Protein AF-A0A832U522-F1 (afdb_monomer_lite)

Sequence (116 aa):
MQAMSLSFLTPGKDAVVTEIRAGHGMLHHLAAMGIFPGSRLSVVCADRGSLIVAVSGTRYALSKGMAMKILVGGPALADPGTPDRRPCAFSGCCHAGHGHVPGQKGCGTPGREEMP

Foldseek 3Di:
DDWDFQLPDDAPFKWAFQDFQDDPVVQVVCVVVVRHHGFIKGFHDDDPFWTWIAGPNDTDIHGPVRSRRTITDGDPDDDPPDPPDDRPPPVDPPPDDPPDDDDDDDDDDDDDDDDD

Secondary structure (DSSP, 8-state):
---EEGGGSPTT-EEEEEEE---HHHHHHHHHTT--TT-EEEEEEE-SSEEEEEETTEEEEEEHHHHTTEEEEPPSS-------S-S-S-TTSTT--SS-----PPPPPPP-----

Radius of gyration: 17.94 Å; chains: 1; bounding box: 45×58×32 Å

pLDDT: mean 70.62, std 17.11, range [41.34, 89.75]

Structure (mmCIF, N/CA/C/O backbone):
data_AF-A0A832U522-F1
#
_entry.id   AF-A0A832U522-F1
#
loop_
_atom_site.group_PDB
_atom_site.id
_atom_site.type_symbol
_atom_site.label_atom_id
_atom_site.label_alt_id
_atom_site.label_comp_id
_atom_site.label_asym_id
_atom_site.label_entity_id
_atom_site.label_seq_id
_atom_site.pdbx_PDB_ins_code
_atom_site.Cartn_x
_atom_site.Cartn_y
_atom_site.Cartn_z
_atom_site.occupancy
_atom_site.B_iso_or_equiv
_atom_site.auth_seq_id
_atom_site.auth_comp_id
_atom_site.auth_asym_id
_atom_site.auth_atom_id
_atom_site.pdbx_PDB_model_num
ATOM 1 N N 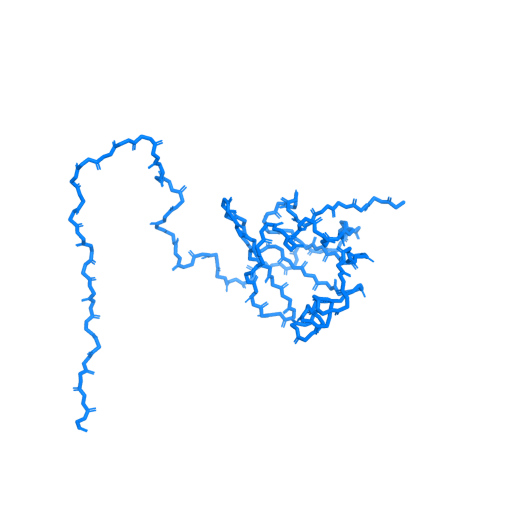. MET A 1 1 ? -6.815 17.333 4.484 1.00 48.34 1 MET A N 1
ATOM 2 C CA . MET A 1 1 ? -6.477 15.935 4.134 1.00 48.34 1 MET A CA 1
ATOM 3 C C . MET A 1 1 ? -5.089 15.601 4.667 1.00 48.34 1 MET A C 1
ATOM 5 O O . MET A 1 1 ? -4.153 16.284 4.282 1.00 48.34 1 MET A O 1
ATOM 9 N N . GLN A 1 2 ? -4.939 14.592 5.531 1.00 56.22 2 GLN A N 1
ATOM 10 C CA . GLN A 1 2 ? -3.622 14.035 5.873 1.00 56.22 2 GLN A CA 1
ATOM 11 C C . GLN A 1 2 ? -3.416 12.761 5.053 1.00 56.22 2 GLN A C 1
ATOM 13 O O . GLN A 1 2 ? -4.137 11.783 5.239 1.00 56.22 2 GLN A O 1
ATOM 18 N N . ALA A 1 3 ? -2.475 12.810 4.116 1.00 71.81 3 ALA A N 1
ATOM 19 C CA . ALA A 1 3 ? -2.043 11.662 3.337 1.00 71.81 3 ALA A CA 1
ATOM 20 C C . ALA A 1 3 ? -0.616 11.317 3.770 1.00 71.81 3 ALA A C 1
ATOM 22 O O . ALA A 1 3 ? 0.279 12.157 3.684 1.00 71.81 3 ALA A O 1
ATOM 23 N N . MET A 1 4 ? -0.420 10.103 4.273 1.00 82.38 4 MET A N 1
ATOM 24 C CA . MET A 1 4 ? 0.890 9.580 4.665 1.00 82.38 4 MET A CA 1
ATOM 25 C C . MET A 1 4 ? 1.309 8.492 3.682 1.00 82.38 4 MET A C 1
ATOM 27 O O . MET A 1 4 ? 0.456 7.865 3.060 1.00 82.38 4 MET A O 1
ATOM 31 N N . SER A 1 5 ? 2.609 8.263 3.499 1.00 82.25 5 SER A N 1
ATOM 32 C CA . SER A 1 5 ? 3.036 7.141 2.660 1.00 82.25 5 SER A CA 1
ATOM 33 C C . SER A 1 5 ? 2.840 5.824 3.398 1.00 82.25 5 SER A C 1
ATOM 35 O O . SER A 1 5 ? 3.085 5.754 4.607 1.00 82.25 5 SER A O 1
ATOM 37 N N . LEU A 1 6 ? 2.525 4.768 2.657 1.00 79.62 6 LEU A N 1
ATOM 38 C CA . LEU A 1 6 ? 2.314 3.425 3.197 1.00 79.62 6 LEU A CA 1
ATOM 39 C C . LEU A 1 6 ? 3.524 2.924 4.020 1.00 79.62 6 LEU A C 1
ATOM 41 O O . LEU A 1 6 ? 3.349 2.243 5.021 1.00 79.62 6 LEU A O 1
ATOM 45 N N . SER A 1 7 ? 4.746 3.356 3.687 1.00 74.75 7 SER A N 1
ATOM 46 C CA . SER A 1 7 ? 5.979 3.028 4.427 1.00 74.75 7 SER A CA 1
ATOM 47 C C . SER A 1 7 ? 6.043 3.529 5.879 1.00 74.75 7 SER A C 1
ATOM 49 O O . SER A 1 7 ? 6.865 3.027 6.640 1.00 74.75 7 SER A O 1
ATOM 51 N N . PHE A 1 8 ? 5.237 4.526 6.263 1.00 74.75 8 PHE A N 1
ATOM 52 C CA . PHE A 1 8 ? 5.200 5.057 7.637 1.00 74.75 8 PHE A CA 1
ATOM 53 C C . PHE A 1 8 ? 4.095 4.423 8.491 1.00 74.75 8 PHE A C 1
ATOM 55 O O . PHE A 1 8 ? 4.000 4.718 9.682 1.00 74.75 8 PHE A O 1
ATOM 62 N N . LEU A 1 9 ? 3.254 3.560 7.911 1.00 74.75 9 LEU A N 1
ATOM 63 C CA . LEU A 1 9 ? 2.224 2.859 8.667 1.00 74.75 9 LEU A CA 1
ATOM 64 C C . LEU A 1 9 ? 2.824 1.773 9.551 1.00 74.75 9 LEU A C 1
ATOM 66 O O . LEU A 1 9 ? 3.680 0.992 9.139 1.00 74.75 9 LEU A O 1
ATOM 70 N N . THR A 1 10 ? 2.293 1.684 10.765 1.00 74.38 10 THR A N 1
ATOM 71 C CA . THR A 1 10 ? 2.566 0.570 11.667 1.00 74.38 10 THR A CA 1
ATOM 72 C C . THR A 1 10 ? 1.914 -0.707 11.121 1.00 74.38 10 THR A C 1
ATOM 74 O O . THR A 1 10 ? 0.737 -0.664 10.749 1.00 74.38 10 THR A O 1
ATOM 77 N N . PRO A 1 11 ? 2.625 -1.850 11.088 1.00 78.50 11 PRO A N 1
ATOM 78 C CA . PRO A 1 11 ? 1.996 -3.133 10.801 1.00 78.50 11 PRO A CA 1
ATOM 79 C C . PRO A 1 11 ? 0.883 -3.425 11.815 1.00 78.50 11 PRO A C 1
ATOM 81 O O . PRO A 1 11 ? 0.987 -3.086 12.991 1.00 78.50 11 PRO A O 1
ATOM 84 N N . GLY A 1 12 ? -0.195 -4.031 11.340 1.00 77.69 12 GLY A N 1
ATOM 85 C CA . GLY A 1 12 ? -1.435 -4.266 12.071 1.00 77.69 12 GLY A CA 1
ATOM 86 C C . GLY A 1 12 ? -2.470 -3.146 11.947 1.00 77.69 12 GLY A C 1
ATOM 87 O O . GLY A 1 12 ? -3.523 -3.260 12.563 1.00 77.69 12 GLY A O 1
ATOM 88 N N . LYS A 1 13 ? -2.201 -2.077 11.180 1.00 77.88 13 LYS A N 1
ATOM 89 C CA . LYS A 1 13 ? -3.188 -1.022 10.910 1.00 77.88 13 LYS A CA 1
ATOM 90 C C . LYS A 1 13 ? -3.780 -1.109 9.510 1.00 77.88 13 LYS A C 1
ATOM 92 O O . LYS A 1 13 ? -3.063 -1.279 8.520 1.00 77.88 13 LYS A O 1
ATOM 97 N N . ASP A 1 14 ? -5.088 -0.910 9.452 1.00 81.38 14 ASP A N 1
ATOM 98 C CA . ASP A 1 14 ? -5.841 -0.649 8.234 1.00 81.38 14 ASP A CA 1
ATOM 99 C C . ASP A 1 14 ? -5.573 0.762 7.721 1.00 81.38 14 ASP A C 1
ATOM 101 O O . ASP A 1 14 ? -5.269 1.681 8.485 1.00 81.38 14 ASP A O 1
ATOM 105 N N . ALA A 1 15 ? -5.676 0.933 6.411 1.00 85.62 15 ALA A N 1
ATOM 106 C CA . ALA A 1 15 ? -5.533 2.207 5.741 1.00 85.62 15 ALA A CA 1
ATOM 107 C C . ALA A 1 15 ? -6.305 2.210 4.419 1.00 85.62 15 ALA A C 1
ATOM 109 O O . ALA A 1 15 ? -6.560 1.166 3.812 1.00 85.62 15 ALA A O 1
ATOM 110 N N . VAL A 1 16 ? -6.677 3.402 3.960 1.00 88.25 16 VAL A N 1
ATOM 111 C CA . VAL A 1 16 ? -7.367 3.578 2.678 1.00 88.25 16 VAL A CA 1
ATOM 112 C C . VAL A 1 16 ? -6.425 4.271 1.717 1.00 88.25 16 VAL A C 1
ATOM 114 O O . VAL A 1 16 ? -5.871 5.316 2.056 1.00 88.25 16 VAL A O 1
ATOM 117 N N . VAL A 1 17 ? -6.246 3.718 0.520 1.00 89.75 17 VAL A N 1
ATOM 118 C CA . VAL A 1 17 ? -5.473 4.388 -0.530 1.00 89.75 17 VAL A CA 1
ATOM 119 C C . VAL A 1 17 ? -6.206 5.661 -0.919 1.00 89.75 17 VAL A C 1
ATOM 121 O O . VAL A 1 17 ? -7.334 5.607 -1.395 1.00 89.75 17 VAL A O 1
ATOM 124 N N . THR A 1 18 ? -5.576 6.809 -0.723 1.00 89.31 18 THR A N 1
ATOM 125 C CA . THR A 1 18 ? -6.120 8.096 -1.163 1.00 89.31 18 THR A CA 1
ATOM 126 C C . THR A 1 18 ? -5.626 8.438 -2.555 1.00 89.31 18 THR A C 1
ATOM 128 O O . THR A 1 18 ? -6.407 8.880 -3.391 1.00 89.31 18 THR A O 1
ATOM 131 N N . GLU A 1 19 ? -4.346 8.197 -2.827 1.00 87.81 19 GLU A N 1
ATOM 132 C CA . GLU A 1 19 ? -3.724 8.544 -4.102 1.00 87.81 19 GLU A CA 1
ATOM 133 C C . GLU A 1 19 ? -2.513 7.641 -4.371 1.00 87.81 19 GLU A C 1
ATOM 135 O O . GLU A 1 19 ? -1.873 7.130 -3.453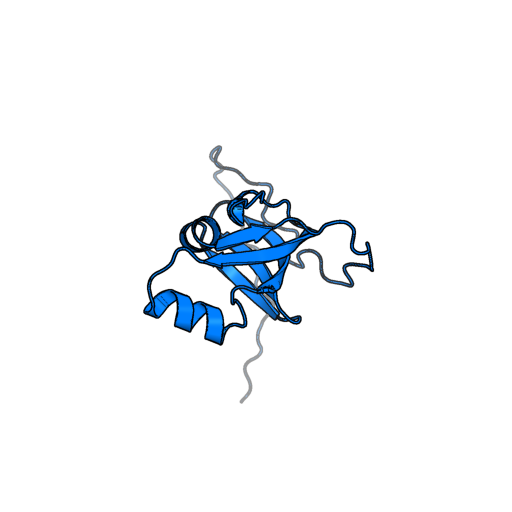 1.00 87.81 19 GLU A O 1
ATOM 140 N N . ILE A 1 20 ? -2.175 7.431 -5.643 1.00 89.19 20 ILE A N 1
ATOM 141 C CA . ILE A 1 20 ? -0.989 6.667 -6.039 1.00 89.19 20 ILE A CA 1
ATOM 142 C C . ILE A 1 20 ? -0.141 7.546 -6.956 1.00 89.19 20 ILE A C 1
ATOM 144 O O . ILE A 1 20 ? -0.506 7.805 -8.100 1.00 89.19 20 ILE A O 1
ATOM 148 N N . ARG A 1 21 ? 1.029 7.973 -6.475 1.00 87.56 21 ARG A N 1
ATOM 149 C CA . ARG A 1 21 ? 2.007 8.752 -7.248 1.00 87.56 21 ARG A CA 1
ATOM 150 C C . ARG A 1 21 ? 2.885 7.837 -8.096 1.00 87.56 21 ARG A C 1
ATOM 152 O O . ARG A 1 21 ? 4.075 7.661 -7.826 1.00 87.56 21 ARG A O 1
ATOM 159 N N . ALA A 1 22 ? 2.296 7.215 -9.111 1.00 85.69 22 ALA A N 1
ATOM 160 C CA . ALA A 1 22 ? 3.005 6.326 -10.024 1.00 85.69 22 ALA A CA 1
ATOM 161 C C . ALA A 1 22 ? 2.570 6.535 -11.483 1.00 85.69 22 ALA A C 1
ATOM 163 O O . ALA A 1 22 ? 1.466 6.993 -11.751 1.00 85.69 22 ALA A O 1
ATOM 164 N N . GLY A 1 23 ? 3.448 6.197 -12.433 1.00 87.81 23 GLY A N 1
ATOM 165 C CA . GLY A 1 23 ? 3.109 6.232 -13.858 1.00 87.81 23 GLY A CA 1
ATOM 166 C C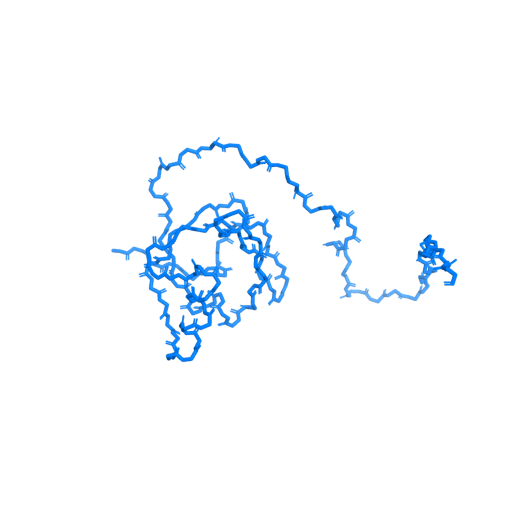 . GLY A 1 23 ? 2.085 5.157 -14.243 1.00 87.81 23 GLY A C 1
ATOM 167 O O . GLY A 1 23 ? 1.878 4.195 -13.501 1.00 87.81 23 GLY A O 1
ATOM 168 N N . HIS A 1 24 ? 1.500 5.285 -15.437 1.00 86.62 24 HIS A N 1
ATOM 169 C CA . HIS A 1 24 ? 0.417 4.420 -15.932 1.00 86.62 24 HIS A CA 1
ATOM 170 C C . HIS A 1 24 ? 0.712 2.916 -15.813 1.00 86.62 24 HIS A C 1
ATOM 172 O O . HIS A 1 24 ? -0.137 2.169 -15.337 1.00 86.62 24 HIS A O 1
ATOM 178 N N . GLY A 1 25 ? 1.919 2.464 -16.176 1.00 88.50 25 GLY A N 1
ATOM 179 C CA . GLY A 1 25 ? 2.270 1.038 -16.110 1.00 88.50 25 GLY A CA 1
ATOM 180 C C . GLY A 1 25 ? 2.252 0.474 -14.686 1.00 88.50 25 GLY A C 1
ATOM 181 O O . GLY A 1 25 ? 1.770 -0.630 -14.453 1.00 88.50 25 GLY A O 1
ATOM 182 N N . MET A 1 26 ? 2.711 1.260 -13.710 1.00 86.19 26 MET A N 1
ATOM 183 C CA . MET A 1 26 ? 2.698 0.851 -12.306 1.00 86.19 26 MET A CA 1
ATOM 184 C C . MET A 1 26 ? 1.291 0.883 -11.721 1.00 86.19 26 MET A C 1
ATOM 186 O O . MET A 1 26 ? 0.917 0.002 -10.956 1.00 86.19 26 MET A O 1
ATOM 190 N N . LEU A 1 27 ? 0.508 1.896 -12.087 1.00 88.69 27 LEU A N 1
ATOM 191 C CA . LEU A 1 27 ? -0.868 2.036 -11.632 1.00 88.69 27 LEU A CA 1
ATOM 192 C C . LEU A 1 27 ? -1.725 0.875 -12.154 1.00 88.69 27 LEU A C 1
ATOM 194 O O . LEU A 1 27 ? -2.465 0.280 -11.382 1.00 88.69 27 LEU A O 1
ATOM 198 N N . HIS A 1 28 ? -1.543 0.476 -13.417 1.00 89.62 28 HIS A N 1
ATOM 199 C CA . HIS A 1 28 ? -2.207 -0.695 -13.992 1.00 89.62 28 HIS A CA 1
ATOM 200 C C . HIS A 1 28 ? -1.778 -2.002 -13.307 1.00 89.62 28 HIS A C 1
ATOM 202 O O . HIS A 1 28 ? -2.613 -2.859 -13.027 1.00 89.62 28 HIS A O 1
ATOM 208 N N . HIS A 1 29 ? -0.488 -2.144 -12.983 1.00 87.12 29 HIS A N 1
ATOM 209 C CA . HIS A 1 29 ? 0.012 -3.296 -12.232 1.00 87.12 29 HIS A CA 1
ATOM 210 C C . HIS A 1 29 ? -0.581 -3.367 -10.814 1.00 87.12 29 HIS A C 1
ATOM 212 O O . HIS A 1 29 ? -1.035 -4.426 -10.389 1.00 87.12 29 HIS A O 1
ATOM 218 N N . LEU A 1 30 ? -0.641 -2.236 -10.103 1.00 86.44 30 LEU A N 1
ATOM 219 C CA . LEU A 1 30 ? -1.278 -2.133 -8.786 1.00 86.44 30 LEU A CA 1
ATOM 220 C C . LEU A 1 30 ? -2.783 -2.426 -8.866 1.00 86.44 30 LEU A C 1
ATOM 222 O O . LEU A 1 30 ? -3.294 -3.202 -8.059 1.00 86.44 30 LEU A O 1
ATOM 226 N N . ALA A 1 31 ? -3.472 -1.889 -9.874 1.00 87.81 31 ALA A N 1
ATOM 227 C CA . ALA A 1 31 ? -4.894 -2.127 -10.097 1.00 87.81 31 ALA A CA 1
ATOM 228 C C . ALA A 1 31 ? -5.194 -3.609 -10.374 1.00 87.81 31 ALA A C 1
ATOM 230 O O . ALA A 1 31 ? -6.157 -4.139 -9.825 1.00 87.81 31 ALA A O 1
ATOM 231 N N . ALA A 1 32 ? -4.339 -4.302 -11.136 1.00 86.38 32 ALA A N 1
ATOM 232 C CA . ALA A 1 32 ? -4.456 -5.743 -11.373 1.00 86.38 32 ALA A CA 1
ATOM 233 C C . ALA A 1 32 ? -4.329 -6.580 -10.084 1.00 86.38 32 ALA A C 1
ATOM 235 O O . ALA A 1 32 ? -4.888 -7.670 -10.002 1.00 86.38 32 ALA A O 1
ATOM 236 N N . MET A 1 33 ? -3.639 -6.061 -9.062 1.00 84.44 33 MET A N 1
ATOM 237 C CA . MET A 1 33 ? -3.550 -6.667 -7.724 1.00 84.44 33 MET A CA 1
ATOM 238 C C . MET A 1 33 ? -4.693 -6.239 -6.781 1.00 84.44 33 MET A C 1
ATOM 240 O O . MET A 1 33 ? -4.742 -6.681 -5.634 1.00 84.44 33 MET A O 1
ATOM 244 N N . GLY A 1 34 ? -5.609 -5.368 -7.223 1.00 83.50 34 GLY A N 1
ATOM 245 C CA . GLY A 1 34 ? -6.689 -4.810 -6.396 1.00 83.50 34 GLY A CA 1
ATOM 246 C C . GLY A 1 34 ? -6.296 -3.566 -5.586 1.00 83.50 34 GLY A C 1
ATOM 247 O O . GLY A 1 34 ? -7.050 -3.124 -4.715 1.00 83.50 34 GLY A O 1
ATOM 248 N N . ILE A 1 35 ? -5.130 -2.979 -5.870 1.00 86.19 35 ILE A N 1
ATOM 249 C CA . ILE A 1 35 ? -4.628 -1.759 -5.230 1.00 86.19 35 ILE A CA 1
ATOM 250 C C . ILE A 1 35 ? -4.920 -0.567 -6.144 1.00 86.19 35 ILE A C 1
ATOM 252 O O . ILE A 1 35 ? -4.210 -0.302 -7.111 1.00 86.19 35 ILE A O 1
ATOM 256 N N . PHE A 1 36 ? -5.970 0.177 -5.820 1.00 88.75 36 PHE A N 1
ATOM 257 C CA . PHE A 1 36 ? -6.404 1.370 -6.547 1.00 88.75 36 PHE A CA 1
ATOM 258 C C . PHE A 1 36 ? -6.813 2.469 -5.550 1.00 88.75 36 PHE A C 1
ATOM 260 O O . PHE A 1 36 ? -7.091 2.156 -4.388 1.00 88.75 36 PHE A O 1
ATOM 267 N N . PRO A 1 37 ? -6.827 3.755 -5.945 1.00 87.25 37 PRO A N 1
ATOM 268 C CA . PRO A 1 37 ? -7.311 4.830 -5.078 1.00 87.25 37 PRO A CA 1
ATOM 269 C C . PRO A 1 37 ? -8.762 4.577 -4.643 1.00 87.25 37 PRO A C 1
ATOM 271 O O . PRO A 1 37 ? -9.636 4.347 -5.471 1.00 87.25 37 PRO A O 1
ATOM 274 N N . GLY A 1 38 ? -9.005 4.591 -3.334 1.00 86.31 38 GLY A N 1
ATOM 275 C CA . GLY A 1 38 ? -10.263 4.206 -2.689 1.00 86.31 38 GLY A CA 1
ATOM 276 C C . GLY A 1 38 ? -10.276 2.777 -2.137 1.00 86.31 38 GLY A C 1
ATOM 277 O O . GLY A 1 38 ? -11.160 2.439 -1.349 1.00 86.31 38 GLY A O 1
ATOM 278 N N . SER A 1 39 ? -9.292 1.945 -2.491 1.00 85.12 39 SER A N 1
ATOM 279 C CA . SER A 1 39 ? -9.178 0.581 -1.973 1.00 85.12 39 SER A CA 1
ATOM 280 C C . SER A 1 39 ? -8.706 0.571 -0.516 1.00 85.12 39 SER A C 1
ATOM 282 O O . SER A 1 39 ? -7.872 1.386 -0.102 1.00 85.12 39 SER A O 1
ATOM 284 N N . ARG A 1 40 ? -9.248 -0.365 0.270 1.00 85.88 40 ARG A N 1
ATOM 285 C CA . ARG A 1 40 ? -8.854 -0.604 1.664 1.00 85.88 40 ARG A CA 1
ATOM 286 C C . ARG A 1 40 ? -7.804 -1.700 1.716 1.00 85.88 40 ARG A C 1
ATOM 288 O O . ARG A 1 40 ? -7.951 -2.741 1.078 1.00 85.88 40 ARG A O 1
ATOM 295 N N . LEU A 1 41 ? -6.769 -1.469 2.505 1.00 86.31 41 LEU A N 1
ATOM 296 C CA . LEU A 1 41 ? -5.692 -2.422 2.719 1.00 86.31 41 LEU A CA 1
ATOM 297 C C . LEU A 1 41 ? -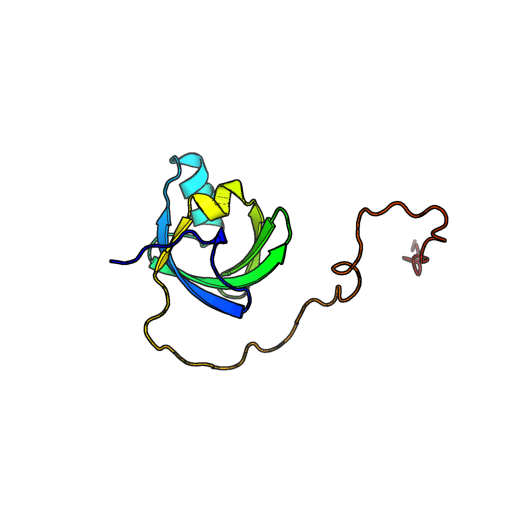5.232 -2.381 4.168 1.00 86.31 41 LEU A C 1
ATOM 299 O O . LEU A 1 41 ? -5.332 -1.349 4.828 1.00 86.31 41 LEU A O 1
ATOM 303 N N . SER A 1 42 ? -4.684 -3.487 4.647 1.00 84.38 42 SER A N 1
ATOM 304 C CA . SER A 1 42 ? -4.082 -3.564 5.973 1.00 84.38 42 SER A CA 1
ATOM 305 C C . SER A 1 42 ? -2.613 -3.914 5.867 1.00 84.38 42 SER A C 1
ATOM 307 O O . SER A 1 42 ? -2.203 -4.748 5.060 1.00 84.38 42 SER A O 1
ATOM 309 N N . VAL A 1 43 ? -1.778 -3.253 6.659 1.00 84.69 43 VAL A N 1
ATOM 310 C CA . VAL A 1 43 ? -0.360 -3.608 6.711 1.00 84.69 43 VAL A CA 1
ATOM 311 C C . VAL A 1 43 ? -0.237 -4.831 7.605 1.00 84.69 43 VAL A C 1
ATOM 313 O O . VAL A 1 43 ? -0.592 -4.773 8.772 1.00 84.69 43 VAL A O 1
ATOM 316 N N . VAL A 1 44 ? 0.258 -5.946 7.080 1.00 83.75 44 VAL A N 1
ATOM 317 C CA . VAL A 1 44 ? 0.459 -7.171 7.868 1.00 83.75 44 VAL A CA 1
ATOM 318 C C . VAL A 1 44 ? 1.835 -7.154 8.518 1.00 83.75 44 VAL A C 1
ATOM 320 O O . VAL A 1 44 ? 1.975 -7.481 9.691 1.00 83.75 44 VAL A O 1
ATOM 323 N N . CYS A 1 45 ? 2.859 -6.775 7.754 1.00 77.31 45 CYS A N 1
ATOM 324 C CA . CYS A 1 45 ? 4.236 -6.765 8.224 1.00 77.31 45 CYS A CA 1
ATOM 325 C C . CYS A 1 45 ? 5.041 -5.708 7.469 1.00 77.31 45 CYS A C 1
ATOM 327 O O . CYS A 1 45 ? 4.820 -5.492 6.280 1.00 77.31 45 CYS A O 1
ATOM 329 N N . ALA A 1 46 ? 5.998 -5.082 8.144 1.00 76.25 46 ALA A N 1
ATOM 330 C CA . ALA A 1 46 ? 6.973 -4.199 7.521 1.00 76.25 46 ALA A CA 1
ATOM 331 C C . ALA A 1 46 ? 8.371 -4.748 7.815 1.00 76.25 46 ALA A C 1
ATOM 333 O O . ALA A 1 46 ? 8.748 -4.894 8.975 1.00 76.25 46 ALA A O 1
ATOM 334 N N . ASP A 1 47 ? 9.109 -5.084 6.763 1.00 72.94 47 ASP A N 1
ATOM 335 C CA . ASP A 1 47 ? 10.498 -5.530 6.811 1.00 72.94 47 ASP A CA 1
ATOM 336 C C . ASP A 1 47 ? 11.438 -4.426 6.278 1.00 72.94 47 ASP A C 1
ATOM 338 O O . ASP A 1 47 ? 10.997 -3.483 5.613 1.00 72.94 47 ASP A O 1
ATOM 342 N N . ARG A 1 48 ? 12.750 -4.523 6.552 1.00 68.19 48 ARG A N 1
ATOM 343 C CA . ARG A 1 48 ? 13.767 -3.496 6.232 1.00 68.19 48 ARG A CA 1
ATOM 344 C C . ARG A 1 48 ? 13.831 -3.075 4.753 1.00 68.19 48 ARG A C 1
ATOM 346 O O . ARG A 1 48 ? 14.416 -2.028 4.466 1.00 68.19 48 ARG A O 1
ATOM 353 N N . GLY A 1 49 ? 13.228 -3.824 3.826 1.00 70.25 49 GLY A N 1
ATOM 354 C CA . GLY A 1 49 ? 13.123 -3.443 2.408 1.00 70.25 49 GLY A CA 1
ATOM 355 C C . GLY A 1 49 ? 11.735 -3.577 1.767 1.00 70.25 49 GLY A C 1
ATOM 356 O O . GLY A 1 49 ? 11.517 -3.039 0.675 1.00 70.25 49 GLY A O 1
ATOM 357 N N . SER A 1 50 ? 10.793 -4.262 2.418 1.00 78.00 50 SER A N 1
ATOM 358 C CA . SER A 1 50 ? 9.492 -4.602 1.832 1.00 78.00 50 SER A CA 1
ATOM 359 C C . SER A 1 50 ? 8.359 -4.524 2.855 1.00 78.00 50 SER A C 1
ATOM 361 O O . SER A 1 50 ? 8.550 -4.779 4.038 1.00 78.00 50 SER A O 1
ATOM 363 N N . LEU A 1 51 ? 7.170 -4.147 2.401 1.00 81.94 51 LEU A N 1
ATOM 364 C CA . LEU A 1 51 ? 5.943 -4.120 3.184 1.00 81.94 51 LEU A CA 1
ATOM 365 C C . LEU A 1 51 ? 4.990 -5.186 2.666 1.00 81.94 51 LEU A C 1
ATOM 367 O O . LEU A 1 51 ? 4.675 -5.224 1.482 1.00 81.94 51 LEU A O 1
ATOM 371 N N . ILE A 1 52 ? 4.485 -6.015 3.567 1.00 86.38 52 ILE A N 1
ATOM 372 C CA . ILE A 1 52 ? 3.430 -6.976 3.276 1.00 86.38 52 ILE A CA 1
ATOM 373 C C . ILE A 1 52 ? 2.099 -6.310 3.600 1.00 86.38 52 ILE A C 1
ATOM 375 O O . ILE A 1 52 ? 1.826 -5.999 4.762 1.00 86.38 52 ILE A O 1
ATOM 379 N N . VAL A 1 53 ? 1.267 -6.122 2.582 1.00 86.12 53 VAL A N 1
ATOM 380 C CA . VAL A 1 53 ? -0.088 -5.579 2.709 1.00 86.12 53 VAL A CA 1
ATOM 381 C C . VAL A 1 53 ? -1.113 -6.654 2.390 1.00 86.12 53 VAL A C 1
ATOM 383 O O . VAL A 1 53 ? -0.893 -7.471 1.502 1.00 86.12 53 VAL A O 1
ATOM 386 N N . ALA A 1 54 ? -2.232 -6.671 3.097 1.00 85.31 54 ALA A N 1
ATOM 387 C CA . ALA A 1 54 ? -3.378 -7.495 2.766 1.00 85.31 54 ALA A CA 1
ATOM 388 C C . ALA A 1 54 ? -4.452 -6.638 2.092 1.00 85.31 54 ALA A C 1
ATOM 390 O O . ALA A 1 54 ? -4.849 -5.594 2.608 1.00 85.31 54 ALA A O 1
ATOM 391 N N . VAL A 1 55 ? -4.906 -7.093 0.929 1.00 86.31 55 VAL A N 1
ATOM 392 C CA . VAL A 1 55 ? -5.913 -6.441 0.087 1.00 86.31 55 VAL A CA 1
ATOM 393 C C . VAL A 1 55 ? -6.941 -7.506 -0.265 1.00 86.31 55 VAL A C 1
ATOM 395 O O . VAL A 1 55 ? -6.581 -8.546 -0.818 1.00 86.31 55 VAL A O 1
ATOM 398 N N . SER A 1 56 ? -8.204 -7.298 0.111 1.00 81.81 56 SER A N 1
ATOM 399 C CA . SER A 1 56 ? -9.295 -8.259 -0.138 1.00 81.81 56 SER A CA 1
ATOM 400 C C . SER A 1 56 ? -8.979 -9.704 0.299 1.00 81.81 56 SER A C 1
ATOM 402 O O . SER A 1 56 ? -9.361 -10.663 -0.364 1.00 81.81 56 SER A O 1
ATOM 404 N N . GLY A 1 57 ? -8.224 -9.872 1.393 1.00 76.50 57 GLY A N 1
ATOM 405 C CA . GLY A 1 57 ? -7.820 -11.183 1.922 1.00 76.50 57 GLY A CA 1
ATOM 406 C C . GLY A 1 57 ? -6.570 -11.802 1.281 1.00 76.50 57 GLY A C 1
ATOM 407 O O . GLY A 1 57 ? -6.095 -12.830 1.762 1.00 76.50 57 GLY A O 1
ATOM 408 N N . THR A 1 58 ? -5.985 -11.176 0.256 1.00 80.38 58 THR A N 1
ATOM 409 C CA . THR A 1 58 ? -4.726 -11.622 -0.367 1.00 80.38 58 THR A CA 1
ATOM 410 C C . THR A 1 58 ? -3.555 -10.765 0.102 1.00 80.38 58 THR A C 1
ATOM 412 O O . THR A 1 58 ? -3.677 -9.548 0.216 1.00 80.38 58 THR A O 1
ATOM 415 N N . ARG A 1 59 ? -2.411 -11.395 0.396 1.00 83.94 59 ARG A N 1
ATOM 416 C CA . ARG A 1 59 ? -1.203 -10.719 0.892 1.00 83.94 59 ARG A CA 1
ATOM 417 C C . ARG A 1 59 ? -0.246 -10.427 -0.262 1.00 83.94 59 ARG A C 1
ATOM 419 O O . ARG A 1 59 ? 0.175 -11.349 -0.951 1.00 83.94 59 ARG A O 1
ATOM 426 N N . TYR A 1 60 ? 0.141 -9.168 -0.413 1.00 85.88 60 TYR A N 1
ATOM 427 C CA . TYR A 1 60 ? 1.064 -8.686 -1.433 1.00 85.88 60 TYR A CA 1
ATOM 428 C C . TYR A 1 60 ? 2.311 -8.093 -0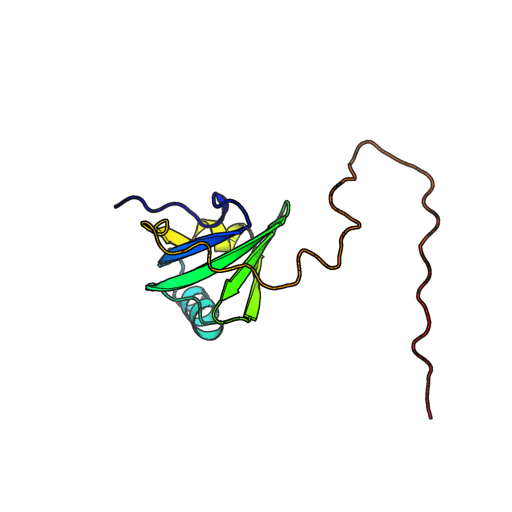.786 1.00 85.88 60 TYR A C 1
ATOM 430 O O . TYR A 1 60 ? 2.219 -7.287 0.140 1.00 85.88 60 TYR A O 1
ATOM 438 N N . ALA A 1 61 ? 3.483 -8.476 -1.290 1.00 83.25 61 ALA A N 1
ATOM 439 C CA . ALA A 1 61 ? 4.750 -7.874 -0.900 1.00 83.25 61 ALA A CA 1
ATOM 440 C C . ALA A 1 61 ? 5.044 -6.669 -1.803 1.00 83.25 61 ALA A C 1
ATOM 442 O O . ALA A 1 61 ? 5.295 -6.808 -2.999 1.00 83.25 61 ALA A O 1
ATOM 443 N N . LEU A 1 62 ? 5.017 -5.477 -1.225 1.00 85.44 62 LEU A N 1
ATOM 444 C CA . LEU A 1 62 ? 5.363 -4.224 -1.876 1.00 85.44 62 LEU A CA 1
ATOM 445 C C . LEU A 1 62 ? 6.781 -3.824 -1.490 1.00 85.44 62 LEU A C 1
ATOM 447 O O . LEU A 1 62 ? 7.148 -3.814 -0.320 1.00 85.44 62 LEU A O 1
ATOM 451 N N . SER A 1 63 ? 7.595 -3.433 -2.461 1.00 84.88 63 SER A N 1
ATOM 452 C CA . SER A 1 63 ? 8.899 -2.849 -2.156 1.00 84.88 63 SER A CA 1
ATOM 453 C C . SER A 1 63 ? 8.742 -1.451 -1.553 1.00 84.88 63 SER A C 1
ATOM 455 O O . SER A 1 63 ? 7.767 -0.740 -1.827 1.00 84.88 63 SER A O 1
ATOM 457 N N . LYS A 1 64 ? 9.741 -1.005 -0.784 1.00 80.44 64 LYS A N 1
ATOM 458 C CA . LYS A 1 64 ? 9.783 0.355 -0.216 1.00 80.44 64 LYS A CA 1
ATOM 459 C C . LYS A 1 64 ? 9.531 1.447 -1.266 1.00 80.44 64 LYS A C 1
ATOM 461 O O . LYS A 1 64 ? 8.850 2.428 -0.986 1.00 80.44 64 LYS A O 1
ATOM 466 N N . GLY A 1 65 ? 10.036 1.262 -2.489 1.00 84.62 65 GLY A N 1
ATOM 467 C CA . GLY A 1 65 ? 9.834 2.201 -3.595 1.00 84.62 65 GLY A CA 1
ATOM 468 C C . GLY A 1 65 ? 8.377 2.316 -4.056 1.00 84.62 65 GLY A C 1
ATOM 469 O O . GLY A 1 65 ? 7.957 3.404 -4.445 1.00 84.62 65 GLY A O 1
ATOM 470 N N . MET A 1 66 ? 7.599 1.231 -3.977 1.00 85.19 66 MET A N 1
ATOM 471 C CA . MET A 1 66 ? 6.157 1.267 -4.249 1.00 85.19 66 MET A CA 1
ATOM 472 C C . MET A 1 66 ? 5.389 1.850 -3.071 1.00 85.19 66 MET A C 1
ATOM 474 O O . MET A 1 66 ? 4.573 2.747 -3.257 1.00 85.19 66 MET A O 1
ATOM 478 N N . ALA A 1 67 ? 5.709 1.419 -1.851 1.00 84.69 67 ALA A N 1
ATOM 479 C CA . ALA A 1 67 ? 5.052 1.898 -0.637 1.00 84.69 67 ALA A CA 1
ATOM 480 C C . ALA A 1 67 ? 5.220 3.417 -0.416 1.00 84.69 67 ALA A C 1
ATOM 482 O O . ALA A 1 67 ? 4.295 4.074 0.053 1.00 84.69 67 ALA A O 1
ATOM 483 N N . MET A 1 68 ? 6.357 4.001 -0.817 1.00 85.94 68 MET A N 1
ATOM 484 C CA . MET A 1 68 ? 6.591 5.455 -0.772 1.00 85.94 68 MET A CA 1
ATOM 485 C C . MET A 1 68 ? 5.690 6.248 -1.732 1.00 85.94 68 MET A C 1
ATOM 487 O O . MET A 1 68 ? 5.404 7.416 -1.482 1.00 85.94 68 MET A O 1
ATOM 491 N N . LYS A 1 69 ? 5.265 5.632 -2.843 1.00 88.75 69 LYS A N 1
ATOM 492 C CA . LYS A 1 69 ? 4.427 6.266 -3.874 1.00 88.75 69 LYS A CA 1
ATOM 493 C C . LYS A 1 69 ? 2.938 6.165 -3.564 1.00 88.75 69 LYS A C 1
ATOM 495 O O . LYS A 1 69 ? 2.151 6.935 -4.108 1.00 88.75 69 LYS A O 1
ATOM 500 N N . ILE A 1 70 ? 2.556 5.210 -2.725 1.00 89.12 70 ILE A N 1
ATOM 501 C CA . ILE A 1 70 ? 1.168 4.982 -2.344 1.00 89.12 70 ILE A CA 1
ATOM 502 C C . ILE A 1 70 ? 0.865 5.859 -1.133 1.00 89.12 70 ILE A C 1
ATOM 504 O O . ILE A 1 70 ? 1.433 5.683 -0.051 1.00 89.12 70 ILE A O 1
ATOM 508 N N . LEU A 1 71 ? -0.027 6.818 -1.343 1.00 89.56 71 LEU A N 1
ATOM 509 C CA . LEU A 1 71 ? -0.551 7.690 -0.311 1.00 89.56 71 LEU A CA 1
ATOM 510 C C . LEU A 1 71 ? -1.795 7.048 0.277 1.00 89.56 71 LEU A C 1
ATOM 512 O O . LEU A 1 71 ? -2.699 6.608 -0.437 1.00 89.56 71 LEU A O 1
ATOM 516 N N . VAL A 1 72 ? -1.824 7.006 1.598 1.00 88.19 72 VAL A N 1
ATOM 517 C CA . VAL A 1 72 ? -2.920 6.433 2.357 1.00 88.19 72 VAL A CA 1
ATOM 518 C C . VAL A 1 72 ? -3.447 7.443 3.366 1.00 88.19 72 VAL A C 1
ATOM 520 O O . VAL A 1 72 ? -2.694 8.199 3.988 1.00 88.19 72 VAL A O 1
ATOM 523 N N . GLY A 1 73 ? -4.767 7.467 3.507 1.00 86.38 73 GLY A N 1
ATOM 524 C CA . GLY A 1 73 ? -5.466 8.133 4.593 1.00 86.38 73 GLY A CA 1
ATOM 525 C C . GLY A 1 73 ? -5.661 7.141 5.732 1.00 86.38 73 GLY A C 1
ATOM 526 O O . GLY A 1 73 ? -6.106 6.012 5.506 1.00 86.38 73 GLY A O 1
ATOM 527 N N . GLY A 1 74 ? -5.301 7.545 6.951 1.00 70.12 74 GLY A N 1
ATOM 528 C CA . GLY A 1 74 ? -5.586 6.741 8.136 1.00 70.12 74 GLY A CA 1
ATOM 529 C C . GLY A 1 74 ? -7.093 6.486 8.270 1.00 70.12 74 GLY A C 1
ATOM 530 O O . GLY A 1 74 ? -7.893 7.339 7.872 1.00 70.12 74 GLY A O 1
ATOM 531 N N . PRO A 1 75 ? -7.501 5.332 8.818 1.00 56.62 75 PRO A N 1
ATOM 532 C CA . PRO A 1 75 ? -8.901 5.047 9.044 1.00 56.62 75 PRO A CA 1
ATOM 533 C C . PRO A 1 75 ? -9.379 5.966 10.167 1.00 56.62 75 PRO A C 1
ATOM 535 O O . PRO A 1 75 ? -8.912 5.895 11.304 1.00 56.62 75 PRO A O 1
ATOM 538 N N . ALA A 1 76 ? -10.310 6.858 9.850 1.00 46.53 76 ALA A N 1
ATOM 539 C CA . ALA A 1 76 ? -11.118 7.499 10.868 1.00 46.53 76 ALA A CA 1
ATOM 540 C C . ALA A 1 76 ? -12.035 6.416 11.478 1.00 46.53 76 ALA A C 1
ATOM 542 O O . ALA A 1 76 ? -13.067 6.092 10.908 1.00 46.53 76 ALA A O 1
ATOM 543 N N . LEU A 1 77 ? -11.625 5.829 12.610 1.00 52.91 77 LEU A N 1
ATOM 544 C CA . LEU A 1 77 ? -12.496 5.164 13.601 1.00 52.91 77 LEU A CA 1
ATOM 545 C C . LEU A 1 77 ? -13.272 3.882 13.203 1.00 52.91 77 LEU A C 1
ATOM 547 O O . LEU A 1 77 ? -14.356 3.671 13.734 1.00 52.91 77 LEU A O 1
ATOM 551 N N . ALA A 1 78 ? -12.750 2.983 12.362 1.00 41.72 78 ALA A N 1
ATOM 552 C CA . ALA A 1 78 ? -13.449 1.720 12.061 1.00 41.72 78 ALA A CA 1
ATOM 553 C C . ALA A 1 78 ? -12.754 0.489 12.677 1.00 41.72 78 ALA A C 1
ATOM 555 O O . ALA A 1 78 ? -11.741 0.023 12.167 1.00 41.72 78 ALA A O 1
ATOM 556 N N . ASP A 1 79 ? -13.337 0.041 13.792 1.00 47.91 79 ASP A N 1
ATOM 557 C CA . ASP A 1 79 ? -13.449 -1.328 14.322 1.00 47.91 79 ASP A CA 1
ATOM 558 C C . ASP A 1 79 ? -12.186 -2.213 14.468 1.00 47.91 79 ASP A C 1
ATOM 560 O O . ASP A 1 79 ? -11.660 -2.729 13.483 1.00 47.91 79 ASP A O 1
ATOM 564 N N . PRO A 1 80 ? -11.767 -2.552 15.710 1.00 55.19 80 PRO A N 1
ATOM 565 C CA . PRO A 1 80 ? -10.833 -3.644 15.993 1.00 55.19 80 PRO A CA 1
ATOM 566 C C . PRO A 1 80 ? -11.538 -5.007 15.845 1.00 55.19 80 PRO A C 1
ATOM 568 O O . PRO A 1 80 ? -11.612 -5.806 16.778 1.00 55.19 80 PRO A O 1
ATOM 571 N N . GLY A 1 81 ? -12.090 -5.279 14.665 1.00 44.97 81 GLY A N 1
ATOM 572 C CA . GLY A 1 81 ? -12.721 -6.548 14.311 1.00 44.97 81 GLY A CA 1
ATOM 573 C C . GLY A 1 81 ? -11.683 -7.601 13.937 1.00 44.97 81 GLY A C 1
ATOM 574 O O . GLY A 1 81 ? -11.638 -8.026 12.794 1.00 44.97 81 GLY A O 1
ATOM 575 N N . THR A 1 82 ? -10.846 -7.964 14.912 1.00 49.16 82 THR A N 1
ATOM 576 C CA . THR A 1 82 ? -10.032 -9.189 14.981 1.00 49.16 82 THR A CA 1
ATOM 577 C C . THR A 1 82 ? -9.155 -9.490 13.747 1.00 49.16 82 THR A C 1
ATOM 579 O O . THR A 1 82 ? -9.649 -10.022 12.754 1.00 49.16 82 THR A O 1
ATOM 582 N N . PRO A 1 83 ? -7.820 -9.290 13.811 1.00 55.88 83 PRO A N 1
ATOM 583 C CA . PRO A 1 83 ? -6.908 -9.878 12.835 1.00 55.88 83 PRO A CA 1
ATOM 584 C C . PRO A 1 83 ? -6.876 -11.396 13.053 1.00 55.88 83 PRO A C 1
ATOM 586 O O . PRO A 1 83 ? -5.996 -11.938 13.726 1.00 55.88 83 PRO A O 1
ATOM 589 N N . ASP A 1 84 ? -7.879 -12.096 12.524 1.00 45.69 84 ASP A N 1
ATOM 590 C CA . ASP A 1 84 ? -7.915 -13.546 12.530 1.00 45.69 84 ASP A CA 1
ATOM 591 C C . ASP A 1 84 ? -6.753 -14.051 11.657 1.00 45.69 84 ASP A C 1
ATOM 593 O O . ASP A 1 84 ? -6.715 -13.947 10.431 1.00 45.69 84 ASP A O 1
ATOM 597 N N . ARG A 1 85 ? -5.745 -14.545 12.378 1.00 52.12 85 ARG A N 1
ATOM 598 C CA . ARG A 1 85 ? -4.965 -15.742 12.059 1.00 52.12 85 ARG A CA 1
ATOM 599 C C . ARG A 1 85 ? -4.147 -15.683 10.776 1.00 52.12 85 ARG A C 1
ATOM 601 O O . ARG A 1 85 ? -4.451 -16.253 9.735 1.00 52.12 85 ARG A O 1
ATOM 608 N N . ARG A 1 86 ? -2.953 -15.129 10.950 1.00 46.53 86 ARG A N 1
ATOM 609 C CA . ARG A 1 86 ? -1.681 -15.880 10.964 1.00 46.53 86 ARG A CA 1
ATOM 610 C C . ARG A 1 86 ? -0.601 -14.818 11.131 1.00 46.53 86 ARG A C 1
ATOM 612 O O . ARG A 1 86 ? -0.134 -14.295 10.107 1.00 46.53 86 ARG A O 1
ATOM 619 N N . PRO A 1 87 ? -0.270 -14.428 12.379 1.00 49.28 87 PRO A N 1
ATOM 620 C CA . PRO A 1 87 ? 0.935 -13.654 12.605 1.00 49.28 87 PRO A CA 1
ATOM 621 C C . PRO A 1 87 ? 2.069 -14.539 12.109 1.00 49.28 87 PRO A C 1
ATOM 623 O O . PRO A 1 87 ? 2.116 -15.715 12.453 1.00 49.28 87 PRO A O 1
ATOM 626 N N . CYS A 1 88 ? 2.857 -14.003 11.185 1.00 44.97 88 CYS A N 1
ATOM 627 C CA . CYS A 1 88 ? 4.135 -14.522 10.725 1.00 44.97 88 CYS A CA 1
ATOM 628 C C . CYS A 1 88 ? 4.424 -15.969 11.178 1.00 44.97 88 CYS A C 1
ATOM 630 O O . CYS A 1 88 ? 5.129 -16.179 12.162 1.00 44.97 88 CYS A O 1
ATOM 632 N N . ALA A 1 89 ? 3.950 -16.980 10.434 1.00 46.00 89 ALA A N 1
ATOM 633 C CA . ALA A 1 89 ? 4.442 -18.365 10.539 1.00 46.00 89 ALA A CA 1
ATOM 634 C C . ALA A 1 89 ? 5.886 -18.489 9.991 1.00 46.00 89 ALA A C 1
ATOM 636 O O . ALA A 1 89 ? 6.272 -19.473 9.375 1.00 46.00 89 ALA A O 1
ATOM 637 N N . PHE A 1 90 ? 6.665 -17.433 10.207 1.00 42.38 90 PHE A N 1
ATOM 638 C CA . PHE A 1 90 ? 8.092 -17.285 10.005 1.00 42.38 90 PHE A CA 1
ATOM 639 C C . PHE A 1 90 ? 8.633 -16.518 11.225 1.00 42.38 90 PHE A C 1
ATOM 641 O O . PHE A 1 90 ? 9.339 -15.518 11.121 1.00 42.38 90 PHE A O 1
ATOM 648 N N . SER A 1 91 ? 8.224 -16.957 12.421 1.00 47.78 91 SER A N 1
ATOM 649 C CA . SER A 1 91 ? 8.726 -16.483 13.716 1.00 47.78 91 SER A CA 1
ATOM 650 C C . SER A 1 91 ? 10.155 -16.984 13.950 1.00 47.78 91 SER A C 1
ATOM 652 O O . SER A 1 91 ? 10.437 -17.695 14.912 1.00 47.78 91 SER A O 1
ATOM 654 N N . GLY A 1 92 ? 11.063 -16.641 13.042 1.00 48.81 92 GLY A N 1
ATOM 655 C CA . GLY A 1 92 ? 12.421 -17.154 13.082 1.00 48.81 92 GLY A CA 1
ATOM 656 C C . GLY A 1 92 ? 13.461 -16.312 12.364 1.00 48.81 92 GLY A C 1
ATOM 657 O O . GLY A 1 92 ? 14.477 -16.888 12.023 1.00 48.81 92 GLY A O 1
ATOM 658 N N . CYS A 1 93 ? 13.259 -15.012 12.088 1.00 45.00 93 CYS A N 1
ATOM 659 C CA . CYS A 1 93 ? 14.291 -14.220 11.385 1.00 45.00 93 CYS A CA 1
ATOM 660 C C . CYS A 1 93 ? 14.378 -12.710 11.704 1.00 45.00 93 CYS A C 1
ATOM 662 O O . CYS A 1 93 ? 15.212 -12.044 11.105 1.00 45.00 93 CYS A O 1
ATOM 664 N N . CYS A 1 94 ? 13.597 -12.113 12.616 1.00 43.00 94 CYS A N 1
ATOM 665 C CA . CYS A 1 94 ? 13.673 -10.647 12.810 1.00 43.00 94 CYS A CA 1
ATOM 666 C C . CYS A 1 94 ? 14.646 -10.178 13.909 1.00 43.00 94 CYS A C 1
ATOM 668 O O . CYS A 1 94 ? 14.666 -8.984 14.202 1.00 43.00 94 CYS A O 1
ATOM 670 N N . HIS A 1 95 ? 15.453 -11.064 14.516 1.00 50.47 95 HIS A N 1
ATOM 671 C CA . HIS A 1 95 ? 16.383 -10.669 15.590 1.00 50.47 95 HIS A CA 1
ATOM 672 C C . HIS A 1 95 ? 17.888 -10.849 15.317 1.00 50.47 95 HIS A C 1
ATOM 674 O O . HIS A 1 95 ? 18.681 -10.738 16.242 1.00 50.47 95 HIS A O 1
ATOM 680 N N . ALA A 1 96 ? 18.332 -11.041 14.075 1.00 48.06 96 ALA A N 1
ATOM 681 C CA . ALA A 1 96 ? 19.766 -11.009 13.757 1.00 48.06 96 ALA A CA 1
ATOM 682 C C . ALA A 1 96 ? 19.971 -10.228 12.449 1.00 48.06 96 ALA A C 1
ATOM 684 O O . ALA A 1 96 ? 19.351 -10.554 11.449 1.00 48.06 96 ALA A O 1
ATOM 685 N N . GLY A 1 97 ? 20.728 -9.134 12.352 1.00 52.72 97 GLY A N 1
ATOM 686 C CA . GLY A 1 97 ? 21.901 -8.731 13.121 1.00 52.72 97 GLY A CA 1
ATOM 687 C C . GLY A 1 97 ? 23.126 -8.845 12.209 1.00 52.72 97 GLY A C 1
ATOM 688 O O . GLY A 1 97 ? 23.461 -9.934 11.772 1.00 52.72 97 GLY A O 1
ATOM 689 N N . HIS A 1 98 ? 23.779 -7.727 11.907 1.00 50.50 98 HIS A N 1
ATOM 690 C CA . HIS A 1 98 ? 25.195 -7.689 11.523 1.00 50.50 98 HIS A CA 1
ATOM 691 C C . HIS A 1 98 ? 25.784 -6.585 12.414 1.00 50.50 98 HIS A C 1
ATOM 693 O O . HIS A 1 98 ? 25.578 -5.413 12.115 1.00 50.50 98 HIS A O 1
ATOM 699 N N . GLY A 1 99 ? 26.267 -6.825 13.640 1.00 41.34 99 GLY A N 1
ATOM 700 C CA . GLY A 1 99 ? 27.339 -7.705 14.143 1.00 41.34 99 GLY A CA 1
ATOM 701 C C . GLY A 1 99 ? 27.612 -9.080 13.525 1.00 41.34 99 GLY A C 1
ATOM 702 O O . GLY A 1 99 ? 26.750 -9.941 13.455 1.00 41.34 99 GLY A O 1
ATOM 703 N N . HIS A 1 100 ? 28.870 -9.257 13.126 1.00 45.75 100 HIS A N 1
ATOM 704 C CA . HIS A 1 100 ? 29.541 -10.480 12.678 1.00 45.75 100 HIS A CA 1
ATOM 705 C C . HIS A 1 100 ? 29.250 -11.730 13.540 1.00 45.75 100 HIS A C 1
ATOM 707 O O . HIS A 1 100 ? 29.348 -11.655 14.762 1.00 45.75 100 HIS A O 1
ATOM 713 N N . VAL A 1 101 ? 29.001 -12.891 12.909 1.00 48.81 101 VAL A N 1
ATOM 714 C CA . VAL A 1 101 ? 29.032 -14.219 13.561 1.00 48.81 101 VAL A CA 1
ATOM 715 C C . VAL A 1 101 ? 29.615 -15.275 12.603 1.00 48.81 101 VAL A C 1
ATOM 717 O O . VAL A 1 101 ? 29.026 -15.512 11.547 1.00 48.81 101 VAL A O 1
ATOM 720 N N . PRO A 1 102 ? 30.717 -15.961 12.955 1.00 47.72 102 PRO A N 1
ATOM 721 C CA . PRO A 1 102 ? 31.119 -17.216 12.337 1.00 47.72 102 PRO A CA 1
ATOM 722 C C . PRO A 1 102 ? 30.494 -18.399 13.096 1.00 47.72 102 PRO A C 1
ATOM 724 O O . PRO A 1 102 ? 30.517 -18.447 14.323 1.00 47.72 102 PRO A O 1
ATOM 727 N N . GLY A 1 103 ? 29.957 -19.376 12.359 1.00 58.88 103 GLY A N 1
ATOM 728 C CA . GLY A 1 103 ? 29.457 -20.639 12.913 1.00 58.88 103 GLY A CA 1
ATOM 729 C C . GLY A 1 103 ? 27.935 -20.734 12.987 1.00 58.88 103 GLY A C 1
ATOM 730 O O . GLY A 1 103 ? 27.352 -20.650 14.061 1.00 58.88 103 GLY A O 1
ATOM 731 N N . GLN A 1 104 ? 27.278 -20.990 11.854 1.00 57.34 104 GLN A N 1
ATOM 732 C CA . GLN A 1 104 ? 25.889 -21.451 11.851 1.00 57.34 104 GLN A CA 1
ATOM 733 C C . GLN A 1 104 ? 25.789 -22.779 11.106 1.00 57.34 104 GLN A C 1
ATOM 735 O O . GLN A 1 104 ? 26.047 -22.870 9.909 1.00 57.34 104 GLN A O 1
ATOM 740 N N . LYS A 1 105 ? 25.442 -23.822 11.867 1.00 51.12 105 LYS A N 1
ATOM 741 C CA . LYS A 1 105 ? 25.028 -25.125 11.353 1.00 51.12 105 LYS A CA 1
ATOM 742 C C . LYS A 1 105 ? 23.611 -24.969 10.805 1.00 51.12 105 LYS A C 1
ATOM 744 O O . LYS A 1 105 ? 22.716 -24.560 11.541 1.00 51.12 105 LYS A O 1
ATOM 749 N N . GLY A 1 106 ? 23.451 -25.246 9.513 1.00 46.22 106 GLY A N 1
ATOM 750 C CA . GLY A 1 106 ? 22.186 -25.146 8.794 1.00 46.22 106 GLY A CA 1
ATOM 751 C C . GLY A 1 106 ? 21.106 -26.044 9.392 1.00 46.22 106 GLY A C 1
ATOM 752 O O . GLY A 1 106 ? 21.370 -27.177 9.793 1.00 46.22 106 GLY A O 1
ATOM 753 N N . CYS A 1 107 ? 19.888 -25.512 9.448 1.00 49.31 107 CYS A N 1
ATOM 754 C CA . CYS A 1 107 ? 18.700 -26.264 9.818 1.00 49.31 107 CYS A CA 1
ATOM 755 C C . CYS A 1 107 ? 18.238 -27.091 8.609 1.00 49.31 107 CYS A C 1
ATOM 757 O O . CYS A 1 107 ? 18.115 -26.562 7.503 1.00 49.31 107 CYS A O 1
ATOM 759 N N . GLY A 1 108 ? 18.048 -28.392 8.828 1.00 45.22 108 GLY A N 1
ATOM 760 C CA .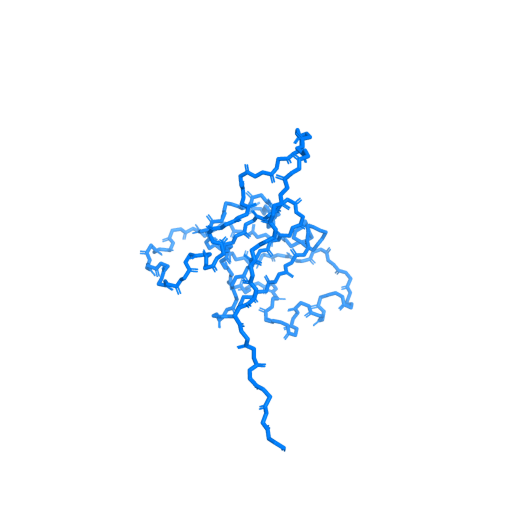 GLY A 1 108 ? 17.732 -29.374 7.803 1.00 45.22 108 GLY A CA 1
ATOM 761 C C . GLY A 1 108 ? 16.348 -29.195 7.183 1.00 45.22 108 GLY A C 1
ATOM 762 O O . GLY A 1 108 ? 15.376 -28.817 7.834 1.00 45.22 108 GLY A O 1
ATOM 763 N N . THR A 1 109 ? 16.273 -29.518 5.900 1.00 57.09 109 THR A N 1
ATOM 764 C CA . THR A 1 109 ? 15.035 -29.771 5.170 1.00 57.09 109 THR A CA 1
ATOM 765 C C . THR A 1 109 ? 14.482 -31.145 5.571 1.00 57.09 109 THR A C 1
ATOM 767 O O . THR A 1 109 ? 15.206 -32.130 5.408 1.00 57.09 109 THR A O 1
ATOM 770 N N . PRO A 1 110 ? 13.230 -31.288 6.040 1.00 49.78 110 PRO A N 1
ATOM 771 C CA . PRO A 1 110 ? 12.547 -32.570 5.946 1.00 49.78 110 PRO A CA 1
ATOM 772 C C . PRO A 1 110 ? 12.097 -32.780 4.492 1.00 49.78 110 PRO A C 1
ATOM 774 O O . PRO A 1 110 ? 11.639 -31.847 3.828 1.00 49.78 110 PRO A O 1
ATOM 777 N N . GLY A 1 111 ? 12.317 -33.997 3.998 1.00 48.53 111 GLY A N 1
ATOM 778 C CA . GLY A 1 111 ? 12.232 -34.376 2.594 1.00 48.53 111 GLY A CA 1
ATOM 779 C C . GLY A 1 111 ? 10.893 -34.084 1.924 1.00 48.53 111 GLY A C 1
ATOM 780 O O . GLY A 1 111 ? 9.820 -34.268 2.497 1.00 48.53 111 GLY A O 1
ATOM 781 N N . ARG A 1 112 ? 10.978 -33.685 0.655 1.00 49.97 112 ARG A N 1
ATOM 782 C CA . ARG A 1 112 ? 9.940 -34.023 -0.310 1.00 49.97 112 ARG A CA 1
ATOM 783 C C . ARG A 1 112 ? 10.360 -35.323 -0.973 1.00 49.97 112 ARG A C 1
ATOM 785 O O . ARG A 1 112 ? 11.309 -35.356 -1.742 1.00 49.97 112 ARG A O 1
ATOM 792 N N . GLU A 1 113 ? 9.674 -36.365 -0.532 1.00 49.22 113 GLU A N 1
ATOM 793 C CA . GLU A 1 113 ? 9.647 -37.714 -1.069 1.00 49.22 113 GLU A CA 1
ATOM 794 C C . GLU A 1 113 ? 9.343 -37.670 -2.571 1.00 49.22 113 GLU A C 1
ATOM 796 O O . GLU A 1 113 ? 8.415 -36.989 -3.019 1.00 49.22 113 GLU A O 1
ATOM 801 N N . GLU A 1 114 ? 10.190 -38.349 -3.331 1.00 48.09 114 GLU A N 1
ATOM 802 C CA . GLU A 1 114 ? 10.075 -38.549 -4.769 1.00 48.09 114 GLU A CA 1
ATOM 803 C C . GLU A 1 114 ? 9.118 -39.716 -5.013 1.00 48.09 114 GLU A C 1
ATOM 805 O O . GLU A 1 114 ? 9.213 -40.729 -4.322 1.00 48.09 114 GLU A O 1
ATOM 810 N N . MET A 1 115 ? 8.196 -39.599 -5.970 1.00 62.19 115 MET A N 1
ATOM 811 C CA . MET A 1 115 ? 7.345 -40.725 -6.363 1.00 62.19 115 MET A CA 1
ATOM 812 C C . MET A 1 115 ? 6.693 -40.468 -7.729 1.00 62.19 115 MET A C 1
ATOM 814 O O . MET A 1 115 ? 6.225 -39.352 -7.965 1.00 62.19 115 MET A O 1
ATOM 818 N N . PRO A 1 116 ? 6.435 -41.517 -8.519 1.00 67.50 116 PRO A N 1
ATOM 819 C CA . PRO A 1 116 ? 7.374 -42.399 -9.210 1.00 67.50 116 PRO A CA 1
ATOM 820 C C . PRO A 1 116 ? 7.391 -42.164 -10.735 1.00 67.50 116 PRO A C 1
ATOM 822 O O . PRO A 1 116 ? 6.443 -41.542 -11.269 1.00 67.50 116 PRO A O 1
#